Protein AF-A0A659UEM2-F1 (afdb_monomer_lite)

pLDDT: mean 92.39, std 4.84, range [71.31, 98.12]

Secondary structure (DSSP, 8-state):
-EEEEEEETTTEEEEEEE-EEEETTEEEE---S-SS-----

Foldseek 3Di:
DDKDWDDDPPPDTDMQDWDWDQDPVGTDTPDDDDSDDDDDD

Radius of gyration: 13.61 Å; chains: 1; bounding box: 33×15×39 Å

Structure (mmCIF, N/CA/C/O backbone):
data_AF-A0A659UEM2-F1
#
_entry.id   AF-A0A659UEM2-F1
#
loop_
_atom_site.group_PDB
_atom_site.id
_atom_site.type_symbol
_atom_site.label_atom_id
_atom_site.label_alt_id
_atom_site.label_comp_id
_atom_site.label_asym_id
_atom_site.label_entity_id
_atom_site.label_seq_id
_atom_site.pdbx_PDB_ins_code
_atom_site.Cartn_x
_atom_site.Cartn_y
_atom_site.Cartn_z
_atom_site.occupancy
_atom_site.B_iso_or_equiv
_atom_site.auth_seq_id
_atom_site.auth_comp_id
_atom_site.auth_asym_id
_atom_site.auth_atom_id
_atom_site.pdbx_PDB_model_num
ATOM 1 N N . ALA A 1 1 ? -5.178 -7.085 4.448 1.00 83.62 1 ALA A N 1
ATOM 2 C CA . ALA A 1 1 ? -4.511 -5.865 3.965 1.00 83.62 1 ALA A CA 1
ATOM 3 C C . ALA A 1 1 ? -5.402 -5.223 2.912 1.00 83.62 1 ALA A C 1
ATOM 5 O O . ALA A 1 1 ? -6.308 -5.894 2.423 1.00 83.62 1 ALA A O 1
ATOM 6 N N . PHE A 1 2 ? -5.200 -3.944 2.628 1.00 89.44 2 PHE A N 1
ATOM 7 C CA . PHE A 1 2 ? -5.819 -3.253 1.503 1.00 89.44 2 PHE A CA 1
ATOM 8 C C . PHE A 1 2 ? -4.712 -2.875 0.526 1.00 89.44 2 PHE A C 1
ATOM 10 O O . PHE A 1 2 ? -3.708 -2.300 0.944 1.00 89.44 2 PHE A O 1
ATOM 17 N N . GLU A 1 3 ? -4.895 -3.205 -0.745 1.00 92.88 3 GLU A N 1
ATOM 18 C CA . GLU A 1 3 ? -3.889 -3.005 -1.783 1.00 92.88 3 GLU A CA 1
ATOM 19 C C . GLU A 1 3 ? -4.486 -2.334 -3.020 1.00 92.88 3 GLU A C 1
ATOM 21 O O . GLU A 1 3 ? -5.655 -2.538 -3.356 1.00 92.88 3 GLU A O 1
ATOM 26 N N . ILE A 1 4 ? -3.672 -1.510 -3.681 1.00 91.25 4 ILE A N 1
ATOM 27 C CA . ILE A 1 4 ? -4.017 -0.815 -4.922 1.00 91.25 4 ILE A CA 1
ATOM 28 C C . ILE A 1 4 ? -2.907 -1.093 -5.945 1.00 91.25 4 ILE A C 1
ATOM 30 O O . ILE A 1 4 ? -1.961 -0.301 -6.065 1.00 91.25 4 ILE A O 1
ATOM 34 N N . PRO A 1 5 ? -2.991 -2.216 -6.675 1.00 94.38 5 PRO A N 1
ATOM 35 C CA . PRO A 1 5 ? -2.012 -2.540 -7.695 1.00 94.38 5 PRO A CA 1
ATOM 36 C C . PRO A 1 5 ? -2.249 -1.743 -8.986 1.00 94.38 5 PRO A C 1
ATOM 38 O O . PRO A 1 5 ? -3.382 -1.555 -9.433 1.00 94.38 5 PRO A O 1
ATOM 41 N N . LEU A 1 6 ? -1.156 -1.325 -9.624 1.00 93.44 6 LEU A N 1
ATOM 42 C CA . LEU A 1 6 ? -1.109 -0.759 -10.968 1.00 93.44 6 LEU A CA 1
ATOM 43 C C . LEU A 1 6 ? -0.043 -1.496 -11.778 1.00 93.44 6 LEU A C 1
ATOM 45 O O . LEU A 1 6 ? 1.147 -1.450 -11.461 1.00 93.44 6 LEU A O 1
ATOM 49 N N . TYR A 1 7 ? -0.476 -2.119 -12.867 1.00 95.50 7 TYR A N 1
ATOM 50 C CA . TYR A 1 7 ? 0.400 -2.817 -13.798 1.00 95.50 7 TYR A CA 1
ATOM 51 C C . TYR A 1 7 ? 0.248 -2.213 -15.189 1.00 95.50 7 TYR A C 1
ATOM 53 O O . TYR A 1 7 ? -0.865 -2.103 -15.704 1.00 95.50 7 TYR A O 1
ATOM 61 N N . ILE A 1 8 ? 1.371 -1.824 -15.789 1.00 96.50 8 ILE A N 1
ATOM 62 C CA . ILE A 1 8 ? 1.451 -1.379 -17.178 1.00 96.50 8 ILE A CA 1
ATOM 63 C C . ILE A 1 8 ? 2.410 -2.320 -17.893 1.00 96.50 8 ILE A C 1
ATOM 65 O O . ILE A 1 8 ? 3.607 -2.345 -17.594 1.00 96.50 8 ILE A O 1
ATOM 69 N N . ASP A 1 9 ? 1.865 -3.094 -18.827 1.00 97.75 9 ASP A N 1
ATOM 70 C CA . ASP A 1 9 ? 2.616 -4.111 -19.553 1.00 97.75 9 ASP A CA 1
ATOM 71 C C . ASP A 1 9 ? 3.856 -3.524 -20.247 1.00 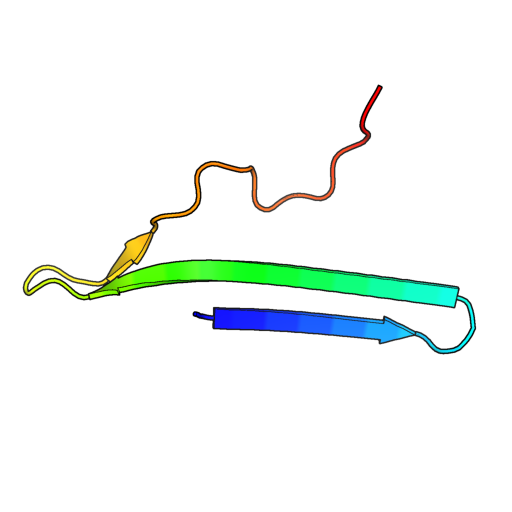97.75 9 ASP A C 1
ATOM 73 O O . ASP A 1 9 ? 3.807 -2.445 -20.842 1.00 97.75 9 ASP A O 1
ATOM 77 N N . GLY A 1 10 ? 4.985 -4.219 -20.106 1.00 96.94 10 GLY A N 1
ATOM 78 C CA . GLY A 1 10 ? 6.284 -3.820 -20.654 1.00 96.94 10 GLY A CA 1
ATOM 79 C C . GLY A 1 10 ? 6.893 -2.519 -20.108 1.00 96.94 10 GLY A C 1
ATOM 80 O O . GLY A 1 10 ? 7.978 -2.148 -20.557 1.00 96.94 10 GLY A O 1
ATOM 81 N N . LEU A 1 11 ? 6.243 -1.823 -19.165 1.00 97.62 11 LEU A N 1
ATOM 82 C CA . LEU A 1 11 ? 6.674 -0.498 -18.706 1.00 97.62 11 LEU A CA 1
ATOM 83 C C . LEU A 1 11 ? 6.919 -0.422 -17.198 1.00 97.62 11 LEU A C 1
ATOM 85 O O . LEU A 1 11 ? 7.990 0.023 -16.785 1.00 97.62 11 LEU A O 1
ATOM 89 N N . ALA A 1 12 ? 5.934 -0.787 -16.371 1.00 94.50 12 ALA A N 1
ATOM 90 C CA . ALA A 1 12 ? 6.021 -0.565 -14.929 1.00 94.50 12 ALA A CA 1
ATOM 91 C C . ALA A 1 12 ? 5.034 -1.405 -14.109 1.00 94.50 12 ALA A C 1
ATOM 93 O O . ALA A 1 12 ? 3.949 -1.769 -14.560 1.00 94.50 12 ALA A O 1
ATOM 94 N N . SER A 1 13 ? 5.392 -1.613 -12.843 1.00 93.94 13 SER A N 1
ATOM 95 C CA . SER A 1 13 ? 4.521 -2.168 -11.809 1.00 93.94 13 SER A CA 1
ATOM 96 C C . SER A 1 13 ? 4.638 -1.345 -10.531 1.00 93.94 13 SER A C 1
ATOM 98 O O . SER A 1 13 ? 5.748 -1.025 -10.101 1.00 93.94 13 SER A O 1
ATOM 100 N N . PHE A 1 14 ? 3.508 -1.047 -9.903 1.00 92.81 14 PHE A N 1
ATOM 101 C CA . PHE A 1 14 ? 3.421 -0.358 -8.621 1.00 92.81 14 PHE A CA 1
ATOM 102 C C . PHE A 1 14 ? 2.334 -1.017 -7.771 1.00 92.81 14 PHE A C 1
ATOM 104 O O . PHE A 1 14 ? 1.278 -1.364 -8.288 1.00 92.81 14 PHE A O 1
ATOM 111 N N . ASN A 1 15 ? 2.575 -1.181 -6.473 1.00 92.69 15 ASN A N 1
ATOM 112 C CA . ASN A 1 15 ? 1.543 -1.590 -5.526 1.00 92.69 15 ASN A CA 1
ATOM 113 C C . ASN A 1 15 ? 1.669 -0.735 -4.269 1.00 92.69 15 ASN A C 1
ATOM 115 O O . ASN A 1 15 ? 2.747 -0.676 -3.673 1.00 92.69 15 ASN A O 1
ATOM 119 N N . LEU A 1 16 ? 0.579 -0.078 -3.878 1.00 92.06 16 LEU A N 1
ATOM 120 C CA . LEU A 1 16 ? 0.467 0.529 -2.557 1.00 92.06 16 LEU A CA 1
ATOM 121 C C . LEU A 1 16 ? -0.339 -0.414 -1.672 1.00 92.06 16 LEU A C 1
ATOM 123 O O . LEU A 1 16 ? -1.507 -0.664 -1.955 1.00 92.06 16 LEU A O 1
ATOM 127 N N . GLU A 1 17 ? 0.275 -0.895 -0.596 1.00 93.31 17 GLU A N 1
ATOM 128 C CA . GLU A 1 17 ? -0.362 -1.803 0.353 1.00 93.31 17 GLU A CA 1
ATOM 129 C C . GLU A 1 17 ? -0.337 -1.221 1.769 1.00 93.31 17 GLU A C 1
ATOM 131 O O . GLU A 1 17 ? 0.708 -0.785 2.262 1.00 93.31 17 GLU A O 1
ATOM 136 N N . ASP A 1 18 ? -1.492 -1.253 2.434 1.00 92.25 18 ASP A N 1
ATOM 137 C CA . ASP A 1 18 ? -1.647 -0.947 3.852 1.00 92.25 18 ASP A CA 1
ATOM 138 C C . ASP A 1 18 ? -2.204 -2.156 4.618 1.00 92.25 18 ASP A C 1
ATOM 140 O O . ASP A 1 18 ? -3.207 -2.784 4.257 1.00 92.25 18 ASP A O 1
ATOM 144 N N . GLN A 1 19 ? -1.587 -2.437 5.758 1.00 94.06 19 GLN A N 1
ATOM 145 C CA . GLN A 1 19 ? -2.084 -3.364 6.754 1.00 94.06 19 GLN A CA 1
ATOM 146 C C . GLN A 1 19 ? -2.764 -2.590 7.883 1.00 94.06 19 GLN A C 1
ATOM 148 O O . GLN A 1 19 ? -2.242 -1.599 8.395 1.00 94.06 19 GLN A O 1
ATOM 153 N N . PHE A 1 20 ? -3.935 -3.0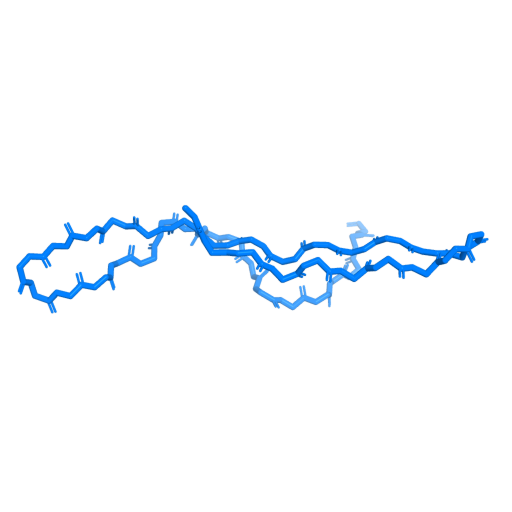75 8.290 1.00 94.12 20 PHE A N 1
ATOM 154 C CA . PHE A 1 20 ? -4.730 -2.489 9.361 1.00 94.12 20 PHE A CA 1
ATOM 155 C C . PHE A 1 20 ? -5.001 -3.529 10.444 1.00 94.12 20 PHE A C 1
ATOM 157 O O . PHE A 1 20 ? -5.331 -4.677 10.136 1.00 94.12 20 PHE A O 1
ATOM 164 N N . LEU A 1 21 ? -4.912 -3.105 11.703 1.00 96.06 21 LEU A N 1
ATOM 165 C CA . LEU A 1 21 ? -5.459 -3.824 12.845 1.00 96.06 21 LEU A CA 1
ATOM 166 C C . LEU A 1 21 ? -6.891 -3.335 13.071 1.00 96.06 21 LEU A C 1
ATOM 168 O O . LEU A 1 21 ? -7.103 -2.146 13.295 1.00 96.06 21 LEU A O 1
ATOM 172 N N . ILE A 1 22 ? -7.870 -4.234 13.018 1.00 96.12 22 ILE A N 1
ATOM 173 C CA . ILE A 1 22 ? -9.260 -3.889 13.328 1.00 96.12 22 ILE A CA 1
ATOM 174 C C . ILE A 1 22 ? -9.433 -3.888 14.846 1.00 96.12 22 ILE A C 1
ATOM 176 O O . ILE A 1 22 ? -9.236 -4.921 15.487 1.00 96.12 22 ILE A O 1
ATOM 180 N N . THR A 1 23 ? -9.794 -2.741 15.418 1.00 9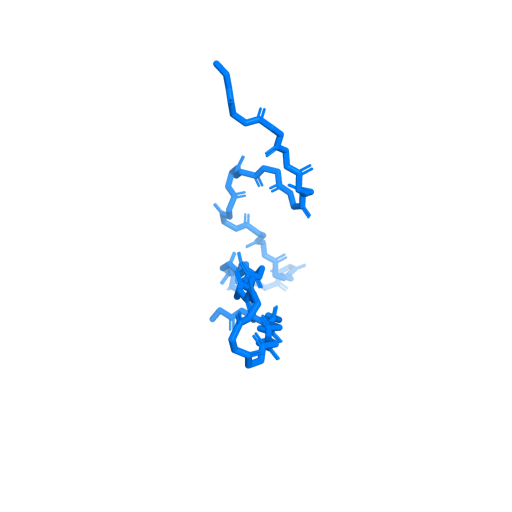6.81 23 THR A N 1
ATOM 181 C CA . THR A 1 23 ? -10.108 -2.600 16.845 1.00 96.81 23 THR A CA 1
ATOM 182 C C . THR A 1 23 ? -11.567 -2.163 17.027 1.00 96.81 23 THR A C 1
ATOM 184 O O . THR A 1 23 ? -12.204 -1.742 16.056 1.00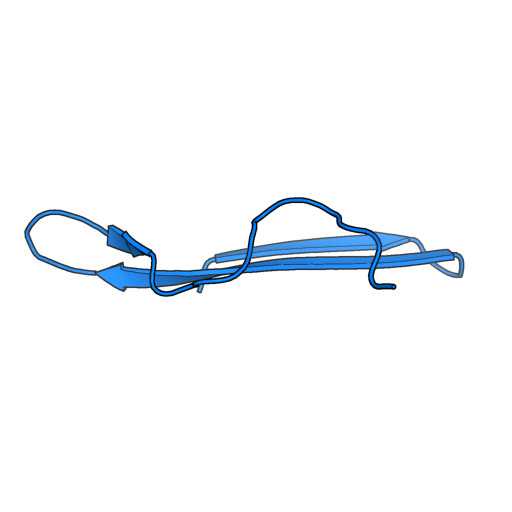 96.81 23 THR A O 1
ATOM 187 N N . PRO A 1 24 ? -12.123 -2.242 18.251 1.00 98.12 24 PRO A N 1
ATOM 188 C CA . PRO A 1 24 ? -13.464 -1.729 18.537 1.00 98.12 24 PRO A CA 1
ATOM 189 C C . PRO A 1 24 ? -13.653 -0.238 18.210 1.00 98.12 24 PRO A C 1
ATOM 191 O O . PRO A 1 24 ? -14.763 0.171 17.888 1.00 98.12 24 PRO A O 1
ATOM 194 N N . ASP A 1 25 ? -12.576 0.552 18.245 1.00 97.88 25 ASP A N 1
ATOM 195 C CA . ASP A 1 25 ? -12.598 1.995 17.973 1.00 97.88 25 ASP A CA 1
ATOM 196 C C . ASP A 1 25 ? -12.354 2.332 16.489 1.00 97.88 25 ASP A C 1
ATOM 198 O O . ASP A 1 25 ? -12.431 3.494 16.087 1.00 97.88 25 ASP A O 1
ATOM 202 N N . GLY A 1 26 ? -12.059 1.323 15.660 1.00 96.75 26 GLY A N 1
ATOM 203 C CA . GLY A 1 26 ? -11.841 1.461 14.221 1.00 96.75 26 GLY A CA 1
ATOM 204 C C . GLY A 1 26 ? -10.545 0.812 13.714 1.00 96.75 26 GLY A C 1
ATOM 205 O O . GLY A 1 26 ? -9.802 0.179 14.466 1.00 96.75 26 GLY A O 1
ATOM 206 N N . PRO A 1 27 ? -10.257 0.919 12.405 1.00 95.25 27 PRO A N 1
ATOM 207 C CA . PRO A 1 27 ? -9.030 0.383 11.832 1.00 95.25 27 PRO A CA 1
ATOM 208 C C . PRO A 1 27 ? -7.819 1.250 12.206 1.00 95.25 27 PRO A C 1
ATOM 210 O O . PRO A 1 27 ? -7.803 2.457 11.968 1.00 95.25 27 PRO A O 1
ATOM 213 N N . VAL A 1 28 ? -6.765 0.621 12.723 1.00 94.88 28 VAL A N 1
ATOM 214 C CA . VAL A 1 28 ? -5.478 1.268 13.012 1.00 94.88 28 VAL A CA 1
ATOM 215 C C . VAL A 1 28 ? -4.452 0.840 11.970 1.00 94.88 28 VAL A C 1
ATOM 217 O O . VAL A 1 28 ? -4.180 -0.349 11.814 1.00 94.88 28 VAL A O 1
ATOM 220 N N . ALA A 1 29 ? -3.869 1.805 11.256 1.00 93.06 29 ALA A N 1
ATOM 221 C CA . ALA A 1 29 ? -2.818 1.532 10.279 1.00 93.06 29 ALA A CA 1
ATOM 222 C C . ALA A 1 29 ? -1.553 0.996 10.969 1.00 93.06 29 ALA A C 1
ATOM 224 O O . ALA A 1 29 ? -1.056 1.585 11.929 1.00 93.06 29 ALA A O 1
ATOM 225 N N . MET A 1 30 ? -1.026 -0.114 10.457 1.00 94.38 30 MET A N 1
ATOM 226 C CA . MET A 1 30 ? 0.173 -0.772 10.985 1.00 94.38 30 MET A CA 1
ATOM 227 C C . MET A 1 30 ? 1.444 -0.373 10.221 1.00 94.38 30 MET A C 1
ATOM 229 O O . MET A 1 30 ? 2.552 -0.507 10.745 1.00 94.38 30 MET A O 1
ATOM 233 N N . ASN A 1 31 ? 1.297 0.134 8.996 1.00 91.56 31 ASN A N 1
ATOM 234 C CA . ASN A 1 31 ? 2.415 0.526 8.144 1.00 91.56 31 ASN A CA 1
ATOM 235 C C . ASN A 1 31 ? 3.115 1.780 8.684 1.00 91.56 31 ASN A C 1
ATOM 237 O O . ASN A 1 31 ? 2.474 2.738 9.114 1.00 91.56 31 ASN A O 1
ATOM 241 N N . ARG A 1 32 ? 4.453 1.780 8.625 1.00 88.75 32 ARG A N 1
ATOM 242 C CA . ARG A 1 32 ? 5.307 2.898 9.076 1.00 88.75 32 ARG A CA 1
ATOM 243 C C . ARG A 1 32 ? 5.929 3.699 7.934 1.00 88.75 32 ARG A C 1
ATOM 245 O O . ARG A 1 32 ? 6.493 4.761 8.178 1.00 88.75 32 ARG A O 1
ATOM 252 N N . LEU A 1 33 ? 5.869 3.176 6.711 1.00 88.00 33 LEU A N 1
ATOM 253 C CA . LEU A 1 33 ? 6.455 3.816 5.540 1.00 88.00 33 LEU A CA 1
ATOM 254 C C . LEU A 1 33 ? 5.491 4.850 4.934 1.00 88.00 33 LEU A C 1
ATOM 256 O O . LEU A 1 33 ? 4.272 4.681 5.030 1.00 88.00 33 LEU A O 1
ATOM 260 N N . PRO A 1 34 ? 6.013 5.918 4.305 1.00 87.44 34 PRO A N 1
ATOM 261 C CA . PRO A 1 34 ? 5.187 6.893 3.606 1.00 87.44 34 PRO A CA 1
ATOM 262 C C . PRO A 1 34 ? 4.379 6.269 2.461 1.00 87.44 34 PRO A C 1
ATOM 264 O O . PRO A 1 34 ? 4.867 5.416 1.729 1.00 87.44 34 PRO A O 1
ATOM 267 N N . ARG A 1 35 ? 3.154 6.766 2.254 1.00 89.00 35 ARG A N 1
ATOM 268 C CA . ARG A 1 35 ? 2.241 6.338 1.172 1.00 89.00 35 ARG A CA 1
ATOM 269 C C . ARG A 1 35 ? 2.475 7.061 -0.159 1.00 89.00 35 ARG A C 1
ATOM 271 O O . ARG A 1 35 ? 1.595 7.086 -1.014 1.00 89.00 35 ARG A O 1
ATOM 278 N N . ARG A 1 36 ? 3.618 7.730 -0.315 1.00 88.25 36 ARG A N 1
ATOM 279 C CA . ARG A 1 36 ? 3.952 8.511 -1.512 1.00 88.25 36 ARG A CA 1
ATOM 280 C C . ARG A 1 36 ? 5.086 7.832 -2.263 1.00 88.25 36 ARG A C 1
ATOM 282 O O . ARG A 1 36 ? 5.909 7.153 -1.659 1.00 88.25 36 ARG A O 1
ATOM 289 N N . LEU A 1 37 ? 5.145 8.052 -3.571 1.00 88.94 37 LEU A N 1
ATOM 290 C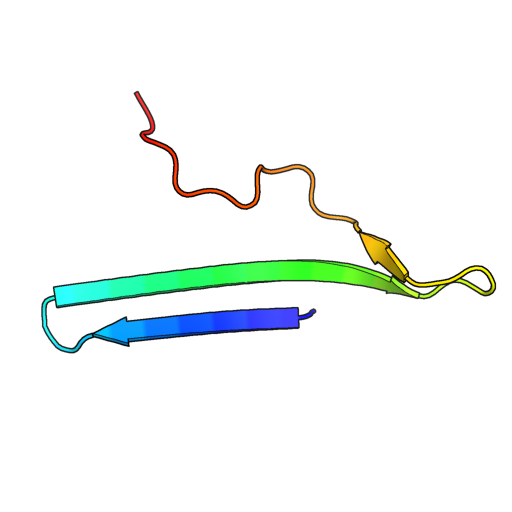 CA . LEU A 1 37 ? 6.311 7.663 -4.349 1.00 88.94 37 LEU A CA 1
ATOM 291 C C . LEU A 1 37 ? 7.490 8.552 -3.938 1.00 88.94 37 LEU A C 1
ATOM 293 O O . LEU A 1 37 ? 7.397 9.778 -4.004 1.00 88.94 37 LEU A O 1
ATOM 297 N N . GLU A 1 38 ? 8.588 7.936 -3.512 1.00 90.31 38 GLU A N 1
ATOM 298 C CA . GLU A 1 38 ? 9.804 8.642 -3.108 1.00 90.31 38 GLU A CA 1
ATOM 299 C C . GLU A 1 38 ? 11.006 8.152 -3.896 1.00 90.31 38 GLU A C 1
ATOM 301 O O . GLU A 1 38 ? 11.099 6.982 -4.269 1.00 90.31 38 GLU A O 1
ATOM 306 N N . ARG A 1 39 ? 11.949 9.065 -4.134 1.00 91.38 39 ARG A N 1
ATOM 307 C CA . ARG A 1 39 ? 13.247 8.705 -4.692 1.00 91.38 39 ARG A CA 1
ATOM 308 C C . ARG A 1 39 ? 14.136 8.206 -3.560 1.00 91.38 39 ARG A C 1
ATOM 310 O O . ARG A 1 39 ? 14.404 8.955 -2.627 1.00 91.38 39 ARG A O 1
A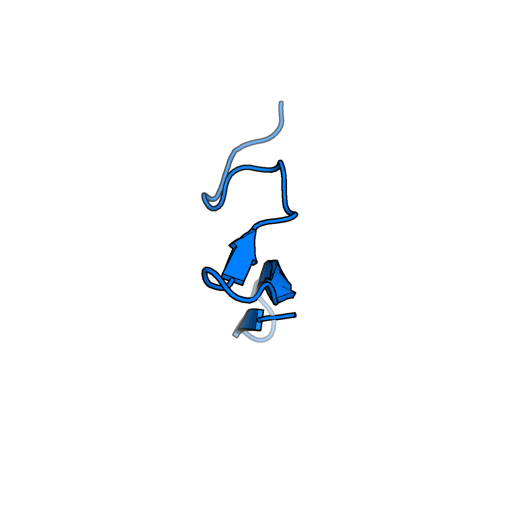TOM 317 N N . ILE A 1 40 ? 14.620 6.975 -3.672 1.00 84.88 40 ILE A N 1
ATOM 318 C CA . ILE A 1 40 ? 15.661 6.454 -2.783 1.00 84.88 40 ILE A CA 1
ATOM 319 C C . ILE A 1 40 ? 17.021 6.926 -3.311 1.00 84.88 40 ILE A C 1
ATOM 321 O O . ILE A 1 40 ? 17.270 6.870 -4.519 1.00 84.88 40 ILE A O 1
ATOM 325 N N . GLY A 1 41 ? 17.868 7.439 -2.420 1.00 71.31 41 GLY A N 1
ATOM 326 C CA . GLY A 1 41 ? 19.218 7.923 -2.701 1.00 71.31 41 GLY A CA 1
ATOM 327 C C . GLY A 1 41 ? 20.118 7.710 -1.501 1.00 71.31 41 GLY A C 1
ATOM 328 O O . GLY A 1 41 ? 19.599 7.847 -0.371 1.00 71.31 41 GLY A O 1
#

Sequence (41 aa):
AFEIPLYIDGLASFNLEDQFLITPDGPVAMNRLPRRLERIG